Protein AF-A0A2D4P375-F1 (afdb_monomer_lite)

Secondary structure (DSSP, 8-state):
----------SS-HHHHHHHHSTTHHHHHH-TTEEEEEEEEEEETTEEEEEEEE--BTTTTB--EEEEEEEEEEEETTEEEEEEEE-HHHHHHHHHHT-

Sequence (99 aa):
GYLYKTEGIVEDVTNRIIDHIRPGPYRISWDSLMTSMDIVEKYEENCCIMRYTTAGQILNIIAPREFIDFSYTTNSEDGLLSCDIQDTEAISACSEIQA

Organism: Micrurus surinamensis (NCBI:txid129470)

Structure (mmCIF, N/CA/C/O backbone):
data_AF-A0A2D4P375-F1
#
_entry.id   AF-A0A2D4P375-F1
#
loop_
_atom_site.group_PDB
_atom_site.id
_atom_site.type_symbol
_atom_site.label_atom_id
_atom_site.label_alt_id
_atom_site.label_comp_id
_atom_site.label_asym_id
_atom_site.label_entity_id
_atom_site.label_seq_id
_atom_site.pdbx_PDB_ins_code
_atom_site.Cartn_x
_atom_site.Cartn_y
_atom_site.Cartn_z
_atom_site.occupancy
_atom_site.B_iso_or_equiv
_atom_site.auth_seq_id
_atom_site.auth_comp_id
_atom_site.auth_asym_id
_atom_site.auth_atom_id
_atom_site.pdbx_PDB_model_num
ATOM 1 N N . GLY A 1 1 ? 13.407 -13.645 4.696 1.00 82.38 1 GLY A N 1
ATOM 2 C CA . GLY A 1 1 ? 13.346 -12.385 3.931 1.00 82.38 1 GLY A CA 1
ATOM 3 C C . GLY A 1 1 ? 14.325 -11.389 4.512 1.00 82.38 1 GLY A C 1
ATOM 4 O O . GLY A 1 1 ? 14.891 -11.664 5.564 1.00 82.38 1 GLY A O 1
ATOM 5 N N . TYR A 1 2 ? 14.518 -10.260 3.838 1.00 96.06 2 TYR A N 1
ATOM 6 C CA . TYR A 1 2 ? 15.206 -9.092 4.389 1.00 96.06 2 TYR A CA 1
ATOM 7 C C . TYR A 1 2 ? 14.165 -8.031 4.752 1.00 96.06 2 TYR A C 1
ATOM 9 O O . TYR A 1 2 ? 13.129 -7.949 4.095 1.00 96.06 2 TYR A O 1
ATOM 17 N N . LEU A 1 3 ? 14.441 -7.235 5.785 1.00 95.44 3 LEU A N 1
ATOM 18 C CA . LEU A 1 3 ? 13.650 -6.053 6.115 1.00 95.44 3 LEU A CA 1
ATOM 19 C C . LEU A 1 3 ? 14.265 -4.844 5.404 1.00 95.44 3 LEU A C 1
ATOM 21 O O . LEU A 1 3 ? 15.455 -4.575 5.567 1.00 95.44 3 LEU A O 1
ATOM 25 N N . TYR A 1 4 ? 13.460 -4.132 4.620 1.00 96.00 4 TYR A N 1
ATOM 26 C CA . TYR A 1 4 ? 13.890 -2.959 3.862 1.00 96.00 4 TYR A CA 1
ATOM 27 C C . TYR A 1 4 ? 13.350 -1.683 4.520 1.00 96.00 4 TYR A C 1
ATOM 29 O O . TYR A 1 4 ? 12.189 -1.642 4.921 1.00 96.00 4 TYR A O 1
ATOM 37 N N . LYS A 1 5 ? 14.182 -0.637 4.614 1.00 97.62 5 LYS A N 1
ATOM 38 C CA . LYS A 1 5 ? 13.786 0.715 5.041 1.00 97.62 5 LYS A CA 1
ATOM 39 C C . LYS A 1 5 ? 14.093 1.696 3.911 1.00 97.62 5 LYS A C 1
ATOM 41 O O . LYS A 1 5 ? 15.193 1.674 3.365 1.00 97.62 5 LYS A O 1
ATOM 46 N N . THR A 1 6 ? 13.141 2.570 3.609 1.00 97.69 6 THR A N 1
ATOM 47 C CA . THR A 1 6 ? 13.331 3.749 2.757 1.00 97.69 6 THR A CA 1
ATOM 48 C C . THR A 1 6 ? 12.901 4.994 3.526 1.00 97.69 6 THR A C 1
ATOM 50 O O . THR A 1 6 ? 12.063 4.907 4.423 1.00 97.69 6 THR A O 1
ATOM 53 N N . GLU A 1 7 ? 13.503 6.135 3.215 1.00 97.81 7 GLU A N 1
ATOM 54 C CA . GLU A 1 7 ? 13.213 7.418 3.850 1.00 97.81 7 GLU A CA 1
ATOM 55 C C . GLU A 1 7 ? 13.379 8.533 2.815 1.00 97.81 7 GLU A C 1
ATOM 57 O O . GLU A 1 7 ? 14.327 8.519 2.027 1.00 97.81 7 GLU A O 1
ATOM 62 N N . GLY A 1 8 ? 12.446 9.483 2.794 1.00 97.19 8 GLY A N 1
ATOM 63 C CA . GLY A 1 8 ? 12.437 10.583 1.838 1.00 97.19 8 GLY A CA 1
ATOM 64 C C . GLY A 1 8 ? 11.441 11.669 2.232 1.00 97.19 8 GLY A C 1
ATOM 65 O O . GLY A 1 8 ? 10.488 11.409 2.964 1.00 97.19 8 GLY A O 1
ATOM 66 N N . ILE A 1 9 ? 11.677 12.889 1.747 1.00 97.62 9 ILE A N 1
ATOM 67 C CA . ILE A 1 9 ? 10.788 14.037 1.956 1.00 97.62 9 ILE A CA 1
ATOM 68 C C . ILE A 1 9 ? 9.826 14.125 0.772 1.00 97.62 9 ILE A C 1
ATOM 70 O O . ILE A 1 9 ? 10.255 14.108 -0.381 1.00 97.62 9 ILE A O 1
ATOM 74 N N . VAL A 1 10 ? 8.534 14.248 1.067 1.00 97.00 10 VAL A N 1
ATOM 75 C CA . VAL A 1 10 ? 7.480 14.532 0.088 1.00 97.00 10 VAL A CA 1
ATOM 76 C C . VAL A 1 10 ? 6.935 15.923 0.399 1.00 97.00 10 VAL A C 1
ATOM 78 O O . VAL A 1 10 ? 6.591 16.201 1.545 1.00 97.00 10 VAL A O 1
ATOM 81 N N . GLU A 1 11 ? 6.895 16.809 -0.598 1.00 97.62 11 GLU A N 1
ATOM 82 C CA . GLU A 1 11 ? 6.475 18.209 -0.433 1.00 97.62 11 GLU A CA 1
ATOM 83 C C . GLU A 1 11 ? 4.951 18.335 -0.295 1.00 97.62 11 GLU A C 1
ATOM 85 O O . GLU A 1 11 ? 4.240 18.733 -1.219 1.00 97.62 11 GLU A O 1
ATOM 90 N N . ASP A 1 12 ? 4.435 17.953 0.872 1.00 97.19 12 ASP A N 1
ATOM 91 C CA . ASP A 1 12 ? 3.005 17.910 1.148 1.00 97.19 12 ASP A CA 1
ATOM 92 C C . ASP A 1 12 ? 2.694 17.869 2.659 1.00 97.19 12 ASP A C 1
ATOM 94 O O . ASP A 1 12 ? 3.584 17.712 3.492 1.00 97.19 12 ASP A O 1
ATOM 98 N N . VAL A 1 13 ? 1.419 17.995 3.030 1.00 95.94 13 VAL A N 1
ATOM 99 C CA . VAL A 1 13 ? 0.927 17.794 4.397 1.00 95.94 13 VAL A CA 1
ATOM 100 C C . VAL A 1 13 ? 0.670 16.310 4.672 1.00 95.94 13 VAL A C 1
ATOM 102 O O . VAL A 1 13 ? 0.136 15.590 3.826 1.00 95.94 13 VAL A O 1
ATOM 105 N N . THR A 1 14 ? 0.975 15.859 5.892 1.00 95.56 14 THR A N 1
ATOM 106 C CA . THR A 1 14 ? 0.922 14.443 6.306 1.00 95.56 14 THR A CA 1
ATOM 107 C C . THR A 1 14 ? -0.386 13.741 5.938 1.00 95.56 14 THR A C 1
ATOM 109 O O . THR A 1 14 ? -0.354 12.640 5.398 1.00 95.56 14 THR A O 1
ATOM 112 N N . ASN A 1 15 ? -1.538 14.382 6.160 1.00 94.50 15 ASN A N 1
ATOM 113 C CA . ASN A 1 15 ? -2.842 13.782 5.856 1.00 94.50 15 ASN A CA 1
ATOM 114 C C . ASN A 1 15 ? -3.007 13.486 4.362 1.00 94.50 15 ASN A C 1
ATOM 116 O O . ASN A 1 15 ? -3.452 12.403 4.001 1.00 94.50 15 ASN A O 1
ATOM 120 N N . ARG A 1 16 ? -2.583 14.412 3.489 1.00 96.25 16 ARG A N 1
ATOM 121 C CA . ARG A 1 16 ? -2.694 14.227 2.037 1.00 96.25 16 ARG A CA 1
ATOM 122 C C . ARG A 1 16 ? -1.759 13.121 1.557 1.00 96.25 16 ARG A C 1
ATOM 124 O O . ARG A 1 16 ? -2.154 12.339 0.700 1.00 96.25 16 ARG A O 1
ATOM 131 N N . ILE A 1 17 ? -0.567 13.002 2.145 1.00 97.12 17 ILE A N 1
ATOM 132 C CA . ILE A 1 17 ? 0.360 11.894 1.863 1.00 97.12 17 ILE A CA 1
ATOM 133 C C . ILE A 1 17 ? -0.274 10.560 2.266 1.00 97.12 17 ILE A C 1
ATOM 135 O O . ILE A 1 17 ? -0.323 9.629 1.467 1.00 97.12 17 ILE A O 1
ATOM 139 N N . ILE A 1 18 ? -0.803 10.468 3.487 1.00 96.31 18 ILE A N 1
ATOM 140 C CA . ILE A 1 18 ? -1.386 9.230 4.012 1.00 96.31 18 ILE A CA 1
ATOM 141 C C . ILE A 1 18 ? -2.646 8.827 3.240 1.00 96.31 18 ILE A C 1
ATOM 143 O O . ILE A 1 18 ? -2.824 7.642 2.970 1.00 96.31 18 ILE A O 1
ATOM 147 N N . ASP A 1 19 ? -3.468 9.774 2.783 1.00 95.38 19 ASP A N 1
ATOM 148 C CA . ASP A 1 19 ? -4.605 9.498 1.890 1.00 95.38 19 ASP A CA 1
ATOM 149 C C . ASP A 1 19 ? -4.192 8.773 0.600 1.00 95.38 19 ASP A C 1
ATOM 151 O O . ASP A 1 19 ? -4.957 7.960 0.086 1.00 95.38 19 ASP A O 1
ATOM 155 N N . HIS A 1 20 ? -2.981 9.028 0.095 1.00 97.56 20 HIS A N 1
ATOM 156 C CA . HIS A 1 20 ? -2.443 8.361 -1.094 1.00 97.56 20 HIS A CA 1
ATOM 157 C C . HIS A 1 20 ? -1.731 7.037 -0.777 1.00 97.56 20 HIS A C 1
ATOM 159 O O . HIS A 1 20 ? -1.531 6.232 -1.685 1.00 97.56 20 HIS A O 1
ATOM 165 N N . ILE A 1 21 ? -1.345 6.795 0.479 1.00 96.81 21 ILE A N 1
ATOM 166 C CA . ILE A 1 21 ? -0.692 5.549 0.909 1.00 96.81 21 ILE A CA 1
ATOM 167 C C . ILE A 1 21 ? -1.727 4.481 1.279 1.00 96.81 21 ILE A C 1
ATOM 169 O O . ILE A 1 21 ? -1.553 3.322 0.893 1.00 96.81 21 ILE A O 1
ATOM 173 N N . ARG A 1 22 ? -2.784 4.873 2.005 1.00 96.19 22 ARG A N 1
ATOM 174 C CA . ARG A 1 22 ? -3.827 3.974 2.523 1.00 96.19 22 ARG A CA 1
ATOM 175 C C . ARG A 1 22 ? -4.555 3.210 1.405 1.00 96.19 22 ARG A C 1
ATOM 177 O O . ARG A 1 22 ? -4.717 3.755 0.310 1.00 96.19 22 ARG A O 1
ATOM 184 N N . PRO A 1 23 ? -5.058 1.991 1.681 1.00 96.69 23 PRO A N 1
ATOM 185 C CA . PRO A 1 23 ? -5.933 1.270 0.762 1.00 96.69 23 PRO A CA 1
A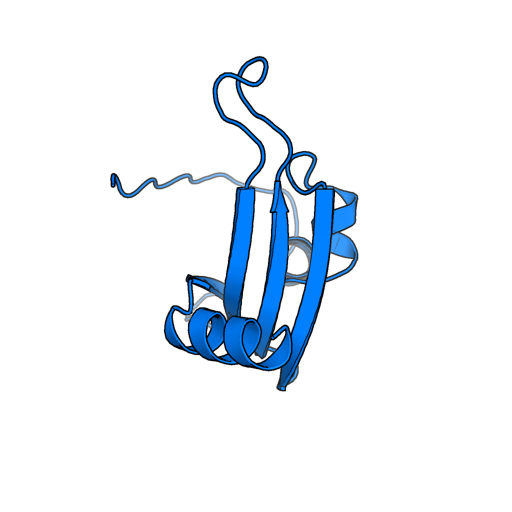TOM 186 C C . PRO A 1 23 ? -7.092 2.137 0.268 1.00 96.69 23 PRO A C 1
ATOM 188 O O . PRO A 1 23 ? -7.813 2.747 1.060 1.00 96.69 23 PRO A O 1
ATOM 191 N N . GLY A 1 24 ? -7.299 2.166 -1.047 1.00 95.75 24 GLY A N 1
ATOM 192 C CA . GLY A 1 24 ? -8.380 2.929 -1.654 1.00 95.75 24 GLY A CA 1
ATOM 193 C C . GLY A 1 24 ? -8.061 3.449 -3.056 1.00 95.75 24 GLY A C 1
ATOM 194 O O . GLY A 1 24 ? -7.000 3.162 -3.617 1.00 95.75 24 GLY A O 1
ATOM 195 N N . PRO A 1 25 ? -8.978 4.244 -3.638 1.00 95.25 25 PRO A N 1
ATOM 196 C CA . PRO A 1 25 ? -8.882 4.696 -5.024 1.00 95.25 25 PRO A CA 1
ATOM 197 C C . PRO A 1 25 ? -7.649 5.565 -5.293 1.00 95.25 25 PRO A C 1
ATOM 199 O O . PRO A 1 25 ? -7.104 5.512 -6.392 1.00 95.25 25 PRO A O 1
ATOM 202 N N . TYR A 1 26 ? -7.171 6.333 -4.308 1.00 97.19 26 TYR A N 1
ATOM 203 C CA . TYR A 1 26 ? -5.953 7.118 -4.489 1.00 97.19 26 TYR A CA 1
ATOM 204 C C . TYR A 1 26 ? -4.728 6.224 -4.648 1.00 97.19 26 TYR A C 1
ATOM 206 O O . TYR A 1 26 ? -3.976 6.434 -5.595 1.00 97.19 26 TYR A O 1
ATOM 214 N N . ARG A 1 27 ? -4.556 5.188 -3.821 1.00 97.44 27 ARG A N 1
ATOM 215 C CA . ARG A 1 27 ? -3.385 4.307 -3.902 1.00 97.44 27 ARG A CA 1
ATOM 216 C C . ARG A 1 27 ? -3.256 3.625 -5.265 1.00 97.44 27 ARG A C 1
ATOM 218 O O . ARG A 1 27 ? -2.216 3.746 -5.907 1.00 97.44 27 ARG A O 1
ATOM 225 N N . ILE A 1 28 ? -4.329 2.994 -5.744 1.00 97.25 28 ILE A N 1
ATOM 226 C CA . ILE A 1 28 ? -4.334 2.313 -7.051 1.00 97.25 28 ILE A CA 1
ATOM 227 C C . ILE A 1 28 ? -4.197 3.287 -8.235 1.00 97.25 28 ILE A C 1
ATOM 229 O O . ILE A 1 28 ? -3.786 2.886 -9.318 1.00 97.25 28 ILE A O 1
ATOM 233 N N . SER A 1 29 ? -4.519 4.574 -8.051 1.00 97.19 29 SER A N 1
ATOM 234 C CA . SER A 1 29 ? -4.427 5.564 -9.133 1.00 97.19 29 SER A CA 1
ATOM 235 C C . SER A 1 29 ? -2.993 5.953 -9.502 1.00 97.19 29 SER A C 1
ATOM 237 O O . SER A 1 29 ? -2.756 6.326 -10.651 1.00 97.19 29 SER A O 1
ATOM 239 N N . TRP A 1 30 ? -2.046 5.879 -8.558 1.00 97.38 30 TRP A N 1
ATOM 240 C CA . TRP A 1 30 ? -0.664 6.323 -8.778 1.00 97.38 30 TRP A CA 1
ATOM 241 C C . TRP A 1 30 ? 0.369 5.203 -8.652 1.00 97.38 30 TRP A C 1
ATOM 243 O O . TRP A 1 30 ? 1.430 5.292 -9.275 1.00 97.38 30 TRP A O 1
ATOM 253 N N . ASP A 1 31 ? 0.096 4.159 -7.864 1.00 97.88 31 ASP A N 1
ATOM 254 C CA . ASP A 1 31 ? 1.047 3.070 -7.662 1.00 97.88 31 ASP A CA 1
ATOM 255 C C . ASP A 1 31 ? 1.113 2.177 -8.906 1.00 97.88 31 ASP A C 1
ATOM 257 O O . ASP A 1 31 ? 0.339 1.239 -9.077 1.00 97.88 31 ASP A O 1
ATOM 261 N N . SER A 1 32 ? 2.079 2.469 -9.779 1.00 96.75 32 SER A N 1
ATOM 262 C CA . SER A 1 32 ? 2.293 1.742 -11.037 1.00 96.75 32 SER A CA 1
ATOM 263 C C . SER A 1 32 ? 2.577 0.244 -10.878 1.00 96.75 32 SER A C 1
ATOM 265 O O . SER A 1 32 ? 2.510 -0.487 -11.868 1.00 96.75 32 SER A O 1
ATOM 267 N N . LEU A 1 33 ? 2.928 -0.221 -9.672 1.00 97.88 33 LEU A N 1
ATOM 268 C CA . LEU A 1 33 ? 3.138 -1.641 -9.417 1.00 97.88 33 LEU A CA 1
ATOM 269 C C . LEU A 1 33 ? 1.818 -2.371 -9.156 1.00 97.88 33 LEU A C 1
ATOM 271 O O . LEU A 1 33 ? 1.738 -3.564 -9.441 1.00 97.88 33 LEU A O 1
ATOM 275 N N . MET A 1 34 ? 0.801 -1.689 -8.629 1.00 97.88 34 MET A N 1
ATOM 276 C CA . MET A 1 34 ? -0.490 -2.295 -8.317 1.00 97.88 34 MET A CA 1
ATOM 277 C C . MET A 1 34 ? -1.371 -2.390 -9.567 1.00 97.88 34 MET A C 1
ATOM 279 O O . MET A 1 34 ? -1.627 -1.402 -10.250 1.00 97.88 34 MET A O 1
ATOM 283 N N . THR A 1 35 ? -1.861 -3.593 -9.866 1.00 97.88 35 THR A N 1
ATOM 284 C CA . THR A 1 35 ? -2.727 -3.868 -11.027 1.00 97.88 35 THR A CA 1
ATOM 285 C C . THR A 1 35 ? -4.203 -3.987 -10.666 1.00 97.88 35 THR A C 1
ATOM 287 O O . THR A 1 35 ? -5.063 -3.755 -11.514 1.00 97.88 35 THR A O 1
ATOM 290 N N . SER A 1 36 ? -4.511 -4.327 -9.416 1.00 97.75 36 SER A N 1
ATOM 291 C CA . SER A 1 36 ? -5.860 -4.297 -8.851 1.00 97.75 36 SER A CA 1
ATOM 292 C C . SER A 1 36 ? -5.793 -4.086 -7.342 1.00 97.75 36 SER A C 1
ATOM 294 O O . SER A 1 36 ? -4.768 -4.370 -6.722 1.00 97.75 36 SER A O 1
ATOM 296 N N . MET A 1 37 ? -6.891 -3.611 -6.757 1.00 97.31 37 MET A N 1
ATOM 297 C CA . MET A 1 37 ? -7.058 -3.483 -5.314 1.00 97.31 37 MET A CA 1
ATOM 298 C C . MET A 1 37 ? -8.541 -3.564 -4.957 1.00 97.31 37 MET A C 1
ATOM 300 O O . MET A 1 37 ? -9.342 -2.804 -5.496 1.00 97.31 37 MET A O 1
ATOM 304 N N . ASP A 1 38 ? -8.868 -4.429 -4.004 1.00 96.06 38 ASP A N 1
ATOM 305 C CA . ASP A 1 38 ? -10.195 -4.584 -3.420 1.00 96.06 38 ASP A CA 1
ATOM 306 C C . ASP A 1 38 ? -10.097 -4.444 -1.897 1.00 96.06 38 ASP A C 1
ATOM 308 O O . ASP A 1 38 ? -9.224 -5.042 -1.268 1.00 96.06 38 ASP A O 1
ATOM 312 N N . ILE A 1 39 ? -11.021 -3.704 -1.283 1.00 94.88 39 ILE A N 1
ATOM 313 C CA . ILE A 1 39 ? -11.226 -3.767 0.170 1.00 94.88 39 ILE A CA 1
ATOM 314 C C . ILE A 1 39 ? -12.155 -4.955 0.428 1.00 94.88 39 ILE A C 1
ATOM 316 O O . ILE A 1 39 ? -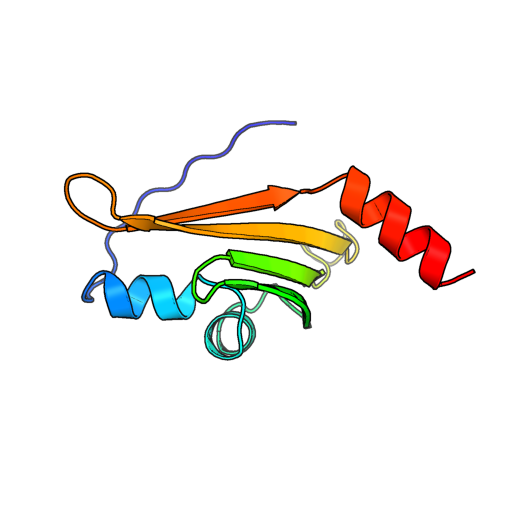13.321 -4.918 0.035 1.00 94.88 39 ILE A O 1
ATOM 320 N N . VAL A 1 40 ? -11.624 -6.013 1.040 1.00 93.88 40 VAL A N 1
ATOM 321 C CA . VAL A 1 40 ? -12.340 -7.273 1.297 1.00 93.88 40 VAL A CA 1
ATOM 322 C C . VAL A 1 40 ? -13.289 -7.113 2.478 1.00 93.88 40 VAL A C 1
ATOM 324 O O . VAL A 1 40 ? -14.452 -7.499 2.404 1.00 93.88 40 VAL A O 1
ATOM 327 N N . GLU A 1 41 ? -12.800 -6.497 3.551 1.00 90.75 41 GLU A N 1
ATOM 328 C CA . GLU A 1 41 ? -13.572 -6.222 4.756 1.00 90.75 41 GLU A CA 1
ATOM 329 C C . GLU A 1 41 ? -13.145 -4.875 5.333 1.00 90.75 41 GLU A C 1
ATOM 331 O O . GLU A 1 41 ? -11.965 -4.528 5.326 1.00 90.75 41 GLU A O 1
ATOM 336 N N . LYS A 1 42 ? -14.100 -4.095 5.835 1.00 92.44 42 LYS A N 1
ATOM 337 C CA . LYS A 1 42 ? -13.829 -2.822 6.501 1.00 92.44 42 LYS A CA 1
ATOM 338 C C . LYS A 1 42 ? -14.350 -2.894 7.929 1.00 92.44 42 LYS A C 1
ATOM 340 O O . LYS A 1 42 ? -15.543 -3.110 8.118 1.00 92.44 42 LYS A O 1
ATOM 345 N N . TYR A 1 43 ? -13.471 -2.667 8.901 1.00 88.06 43 TYR A N 1
ATOM 346 C CA . TYR A 1 43 ? -13.830 -2.680 10.319 1.00 88.06 43 TYR A CA 1
ATOM 347 C C . TYR A 1 43 ? -14.184 -1.274 10.808 1.00 88.06 43 TYR A C 1
ATOM 349 O O . TYR A 1 43 ? -15.288 -1.035 11.290 1.00 88.06 43 TYR A O 1
ATOM 357 N N . GLU A 1 44 ? -13.270 -0.322 10.614 1.00 88.75 44 GLU A N 1
ATOM 358 C CA . GLU A 1 44 ? -13.423 1.079 11.017 1.00 88.75 44 GLU A CA 1
ATOM 359 C C . GLU A 1 44 ? -12.953 2.011 9.889 1.00 88.75 44 GLU A C 1
ATOM 361 O O . GLU A 1 44 ? -12.539 1.573 8.813 1.00 88.75 44 GLU A O 1
ATOM 366 N N . GLU A 1 45 ? -13.038 3.329 10.082 1.00 87.50 45 GLU A N 1
ATOM 367 C CA . GLU A 1 45 ? -12.586 4.286 9.063 1.00 87.50 45 GLU A CA 1
ATOM 368 C C . GLU A 1 45 ? -11.075 4.200 8.796 1.00 87.50 45 GLU A C 1
ATOM 370 O O . GLU A 1 45 ? -10.624 4.445 7.678 1.00 87.50 45 GLU A O 1
ATOM 375 N N . ASN A 1 46 ? -10.305 3.801 9.803 1.00 90.19 46 ASN A N 1
ATOM 376 C CA . ASN A 1 46 ? -8.854 3.696 9.768 1.00 90.19 46 ASN A CA 1
ATOM 377 C C . ASN A 1 46 ? -8.340 2.248 9.688 1.00 90.19 46 ASN A C 1
ATOM 379 O O . ASN A 1 46 ? -7.147 2.037 9.897 1.00 90.19 46 ASN A O 1
ATOM 383 N N . CYS A 1 47 ? -9.214 1.267 9.431 1.00 92.62 47 CYS A N 1
ATOM 384 C CA . CYS A 1 47 ? -8.892 -0.154 9.552 1.00 92.62 47 CYS A CA 1
ATOM 385 C C . CYS A 1 47 ? -9.655 -1.028 8.538 1.00 92.62 47 CYS A C 1
ATOM 387 O O . CYS A 1 47 ? -10.890 -0.989 8.491 1.00 92.62 47 CYS A O 1
ATOM 389 N N . CYS A 1 48 ? -8.949 -1.844 7.748 1.00 94.00 48 CYS A N 1
ATOM 390 C CA . CYS A 1 48 ? -9.569 -2.761 6.780 1.00 94.00 48 CYS A CA 1
ATOM 391 C C . CYS A 1 48 ? -8.660 -3.935 6.383 1.00 94.00 48 CYS A C 1
ATOM 393 O O . CYS A 1 48 ? -7.449 -3.868 6.559 1.00 94.00 48 CYS A O 1
ATOM 395 N N . ILE A 1 49 ? -9.239 -4.981 5.792 1.00 94.00 49 ILE A N 1
ATOM 396 C CA . ILE A 1 49 ? -8.518 -6.004 5.025 1.00 94.00 49 ILE A CA 1
ATOM 397 C C . ILE A 1 49 ? -8.596 -5.629 3.549 1.00 94.00 49 ILE A C 1
ATOM 399 O O . ILE A 1 49 ? -9.686 -5.397 3.015 1.00 94.00 49 ILE A O 1
ATOM 403 N N . MET A 1 50 ? -7.454 -5.618 2.870 1.00 94.31 50 MET A N 1
ATOM 404 C CA . MET A 1 50 ? -7.373 -5.405 1.430 1.00 94.31 50 MET A CA 1
ATOM 405 C C . MET A 1 50 ? -6.739 -6.591 0.717 1.00 94.31 50 MET A C 1
ATOM 407 O O . MET A 1 50 ? -5.838 -7.234 1.242 1.00 94.31 50 MET A O 1
ATOM 411 N N . ARG A 1 51 ? -7.174 -6.827 -0.518 1.00 95.56 51 ARG A N 1
ATOM 412 C CA . ARG A 1 51 ? -6.537 -7.731 -1.471 1.00 95.56 51 ARG A CA 1
ATOM 413 C C . ARG A 1 51 ? -6.024 -6.919 -2.648 1.00 95.56 51 ARG A C 1
ATOM 415 O O . ARG A 1 51 ? -6.773 -6.118 -3.202 1.00 95.56 51 ARG A O 1
ATOM 422 N N . TYR A 1 52 ? -4.784 -7.129 -3.069 1.00 96.69 52 TYR A N 1
ATOM 423 C CA . TYR A 1 52 ? -4.233 -6.446 -4.242 1.00 96.69 52 TYR A CA 1
ATOM 424 C C . TYR A 1 52 ? -3.311 -7.348 -5.048 1.00 96.69 52 TYR A C 1
ATOM 426 O O . TYR A 1 52 ? -2.710 -8.290 -4.528 1.00 96.69 52 TYR A O 1
ATOM 434 N N . THR A 1 53 ? -3.195 -7.032 -6.335 1.00 98.00 53 THR A N 1
ATOM 435 C CA . THR A 1 53 ? -2.281 -7.713 -7.253 1.00 98.00 53 THR A CA 1
ATOM 436 C C . THR A 1 53 ? -1.179 -6.774 -7.716 1.00 98.00 53 THR A C 1
ATOM 438 O O . THR A 1 53 ? -1.402 -5.570 -7.863 1.00 98.00 53 THR A O 1
ATOM 441 N N . THR A 1 54 ? 0.012 -7.320 -7.953 1.00 98.38 54 THR A N 1
ATOM 442 C CA . THR A 1 54 ? 1.148 -6.585 -8.512 1.00 98.38 54 THR A CA 1
ATOM 443 C C . THR A 1 54 ? 1.471 -7.031 -9.933 1.00 98.38 54 THR A C 1
ATOM 445 O O . THR A 1 54 ? 1.367 -8.212 -10.272 1.00 98.38 54 THR A O 1
ATOM 448 N N . ALA A 1 55 ? 1.930 -6.094 -10.763 1.00 98.31 55 ALA A N 1
ATOM 449 C CA . ALA A 1 55 ? 2.510 -6.403 -12.062 1.00 98.31 55 ALA A CA 1
ATOM 450 C C . ALA A 1 55 ? 3.803 -7.225 -11.916 1.00 98.31 55 ALA A C 1
ATOM 452 O O . ALA A 1 55 ? 4.474 -7.209 -10.880 1.00 98.31 55 ALA A O 1
ATOM 453 N N . GLY A 1 56 ? 4.196 -7.916 -12.987 1.00 97.88 56 GLY A N 1
ATOM 454 C CA . GLY A 1 56 ? 5.502 -8.565 -13.034 1.00 97.88 56 GLY A CA 1
ATOM 455 C C . GLY A 1 56 ? 6.634 -7.533 -13.002 1.00 97.88 56 GLY A C 1
ATOM 456 O O . GLY A 1 56 ? 6.538 -6.454 -13.587 1.00 97.88 56 GLY A O 1
ATOM 457 N N . GLN A 1 57 ? 7.719 -7.858 -12.301 1.00 97.69 57 GLN A N 1
ATOM 458 C CA . GLN A 1 57 ? 8.852 -6.956 -12.087 1.00 97.69 57 GLN A CA 1
ATOM 459 C C . GLN A 1 57 ? 10.109 -7.497 -12.770 1.00 97.69 57 GLN A C 1
ATOM 461 O O . GLN A 1 57 ? 10.256 -8.703 -12.978 1.00 97.69 57 GLN A O 1
ATOM 466 N N . ILE A 1 58 ? 11.038 -6.590 -13.096 1.00 96.88 58 ILE A N 1
ATOM 467 C CA . ILE A 1 58 ? 12.345 -6.911 -13.694 1.00 96.88 58 ILE A CA 1
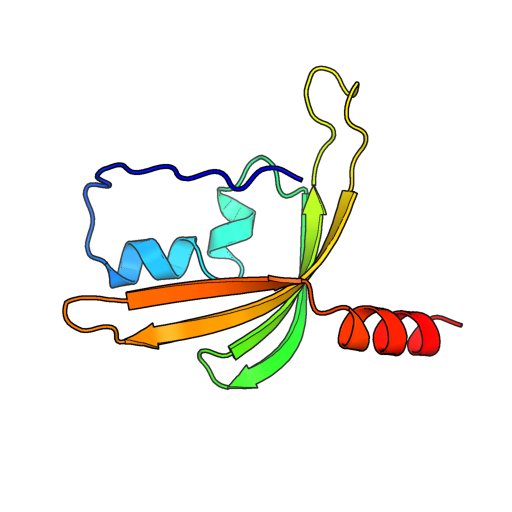ATOM 468 C C . ILE A 1 58 ? 12.173 -7.795 -14.942 1.00 96.88 58 ILE A C 1
ATOM 470 O O . ILE A 1 58 ? 12.573 -8.956 -14.959 1.00 96.88 58 ILE A O 1
ATOM 474 N N . LEU A 1 59 ? 11.517 -7.261 -15.980 1.00 96.50 59 LEU A N 1
ATOM 475 C CA . LEU A 1 59 ? 11.217 -7.995 -17.223 1.00 96.50 59 LEU A CA 1
ATOM 476 C C . LEU A 1 59 ? 10.506 -9.344 -16.975 1.00 96.50 59 LEU A C 1
ATOM 478 O O . LEU A 1 59 ? 10.776 -10.328 -17.658 1.00 96.50 59 LEU A O 1
ATOM 482 N N . ASN A 1 60 ? 9.607 -9.388 -15.986 1.00 96.38 60 ASN A N 1
ATOM 483 C CA . ASN A 1 60 ? 8.872 -10.580 -15.545 1.00 96.38 60 ASN A CA 1
ATOM 484 C C . ASN A 1 60 ? 9.743 -11.738 -15.027 1.00 96.38 60 ASN A C 1
ATOM 486 O O . ASN A 1 60 ? 9.255 -12.863 -14.924 1.00 96.38 60 ASN A O 1
ATOM 490 N N . ILE A 1 61 ? 10.997 -11.481 -14.633 1.00 98.25 61 ILE A N 1
ATOM 491 C CA . ILE A 1 61 ? 11.765 -12.441 -13.821 1.00 98.25 61 ILE A CA 1
ATOM 492 C C . ILE A 1 61 ? 11.021 -12.699 -12.504 1.00 98.25 61 ILE A C 1
ATOM 494 O O . ILE A 1 61 ? 10.955 -13.832 -12.028 1.00 98.25 61 ILE A O 1
ATOM 498 N N . ILE A 1 62 ? 10.415 -11.652 -11.939 1.00 97.81 62 ILE A N 1
ATOM 499 C CA . ILE A 1 62 ? 9.462 -11.770 -10.840 1.00 97.81 62 ILE A CA 1
ATOM 500 C C . ILE A 1 62 ? 8.063 -11.748 -11.454 1.00 97.81 62 ILE A C 1
ATOM 502 O O . ILE A 1 62 ? 7.626 -10.728 -11.986 1.00 97.81 62 ILE A O 1
ATOM 506 N N . ALA A 1 63 ? 7.373 -12.886 -11.404 1.00 98.25 63 ALA A N 1
ATOM 507 C CA . ALA A 1 63 ? 5.991 -12.990 -11.861 1.00 98.25 63 ALA A CA 1
ATOM 508 C C . ALA A 1 63 ? 5.038 -12.177 -10.957 1.00 98.25 63 ALA A C 1
ATOM 510 O O . ALA A 1 63 ? 5.350 -12.014 -9.774 1.00 98.25 63 ALA A O 1
ATOM 511 N N . PRO A 1 64 ? 3.877 -11.732 -11.481 1.00 98.31 64 PRO A N 1
ATOM 512 C CA . PRO A 1 64 ? 2.802 -11.129 -10.694 1.00 98.31 64 PRO A CA 1
ATOM 513 C C . PRO A 1 64 ? 2.505 -11.874 -9.387 1.00 98.31 64 PRO A C 1
ATOM 515 O O . PRO A 1 64 ? 2.666 -13.103 -9.294 1.00 98.31 64 PRO A O 1
ATOM 518 N N . ARG A 1 65 ? 2.071 -11.127 -8.372 1.00 97.00 65 ARG A N 1
ATOM 519 C CA . ARG A 1 65 ? 1.731 -11.648 -7.043 1.00 97.00 65 ARG A CA 1
ATOM 520 C C . ARG A 1 65 ? 0.404 -11.078 -6.571 1.00 97.00 65 ARG A C 1
ATOM 522 O O . ARG A 1 65 ? 0.026 -9.985 -6.975 1.00 97.00 65 ARG A O 1
ATOM 529 N N . GLU A 1 66 ? -0.268 -11.828 -5.712 1.00 95.56 66 GLU A N 1
ATOM 530 C CA . GLU A 1 66 ? -1.448 -11.381 -4.979 1.00 95.56 66 GLU A CA 1
ATOM 531 C C . GLU A 1 66 ? -1.133 -11.399 -3.485 1.00 95.56 66 GLU A C 1
ATOM 533 O O . GLU A 1 66 ? -0.429 -12.296 -3.009 1.00 95.56 66 GLU A O 1
ATOM 538 N N . PHE A 1 67 ? -1.646 -10.403 -2.771 1.00 94.12 67 PHE A N 1
ATOM 539 C CA . PHE A 1 67 ? -1.499 -10.250 -1.330 1.00 94.12 67 PHE A CA 1
ATOM 540 C C . PHE A 1 67 ? -2.851 -9.943 -0.697 1.00 94.12 67 PHE A C 1
ATOM 542 O O . PHE A 1 67 ? -3.707 -9.319 -1.329 1.00 94.12 67 PHE A O 1
ATOM 549 N N . ILE A 1 68 ? -3.013 -10.375 0.553 1.00 94.50 68 ILE A N 1
ATOM 550 C CA . ILE A 1 68 ? -4.121 -9.999 1.426 1.00 94.50 68 ILE A CA 1
ATOM 551 C C . ILE A 1 68 ? -3.497 -9.462 2.710 1.00 94.50 68 ILE A C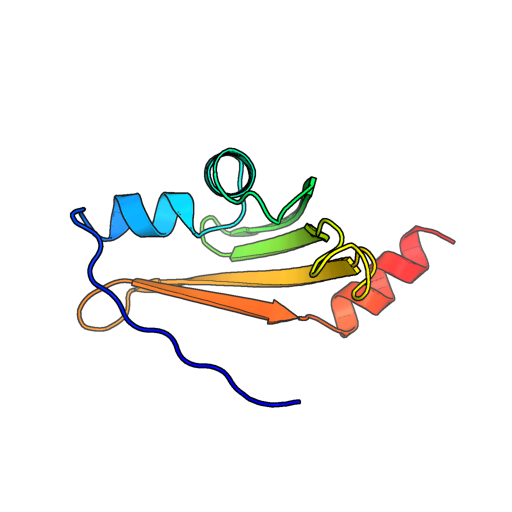 1
ATOM 553 O O . ILE A 1 68 ? -2.847 -10.210 3.443 1.00 94.50 68 ILE A O 1
ATOM 557 N N . ASP A 1 69 ? -3.696 -8.172 2.952 1.00 94.19 69 ASP A N 1
ATOM 558 C CA . ASP A 1 69 ? -3.081 -7.449 4.057 1.00 94.19 69 ASP A CA 1
ATOM 559 C C . ASP A 1 69 ? -4.166 -6.804 4.924 1.00 94.19 69 ASP A C 1
ATOM 561 O O . ASP A 1 69 ? -5.135 -6.227 4.422 1.00 94.19 69 ASP A O 1
ATOM 565 N N . PHE A 1 70 ? -3.978 -6.871 6.238 1.00 93.56 70 PHE A N 1
ATOM 566 C CA . PHE A 1 70 ? -4.676 -6.025 7.192 1.00 93.56 70 PHE A CA 1
ATOM 567 C C . PHE A 1 70 ? -3.977 -4.665 7.258 1.00 93.56 70 PHE A C 1
ATOM 569 O O . PHE A 1 70 ? -2.772 -4.591 7.501 1.00 93.56 70 PHE A O 1
ATOM 576 N N . SER A 1 71 ? -4.737 -3.594 7.059 1.00 95.06 71 SER A N 1
ATOM 577 C CA . SER A 1 71 ? -4.269 -2.212 7.023 1.00 95.06 71 SER A CA 1
ATOM 578 C C . SER A 1 71 ? -4.832 -1.416 8.186 1.00 95.06 71 SER A C 1
ATOM 580 O O . SER A 1 71 ? -6.043 -1.434 8.422 1.00 95.06 71 SER A O 1
ATOM 582 N N . TYR A 1 72 ? -3.969 -0.671 8.874 1.00 95.06 72 TYR A N 1
ATOM 583 C CA . TYR A 1 72 ? -4.348 0.179 9.993 1.00 95.06 72 TYR A CA 1
ATOM 584 C C . TYR A 1 72 ? -3.624 1.525 9.957 1.00 95.06 72 TYR A C 1
ATOM 586 O O . TYR A 1 72 ? -2.417 1.603 9.728 1.00 95.06 72 TYR A O 1
ATOM 594 N N . THR A 1 73 ? -4.355 2.605 10.228 1.00 96.19 73 THR A N 1
ATOM 595 C CA . THR A 1 73 ? -3.798 3.955 10.356 1.00 96.19 73 THR A CA 1
ATOM 596 C C . THR A 1 73 ? -4.118 4.546 11.723 1.00 96.19 73 THR A C 1
ATOM 598 O O . THR A 1 73 ? -5.256 4.521 12.180 1.00 96.19 73 THR A O 1
ATOM 601 N N . THR A 1 74 ? -3.129 5.141 12.380 1.00 94.81 74 THR A N 1
ATOM 602 C CA . THR A 1 74 ? -3.314 5.794 13.680 1.00 94.81 74 THR A CA 1
ATOM 603 C C . THR A 1 74 ? -2.480 7.059 13.797 1.00 94.81 74 THR A C 1
ATOM 605 O O . THR A 1 74 ? -1.470 7.227 13.112 1.00 94.81 74 THR A O 1
ATOM 608 N N . ASN A 1 75 ? -2.882 7.935 14.716 1.00 94.19 75 ASN A N 1
ATOM 609 C CA . ASN A 1 75 ? 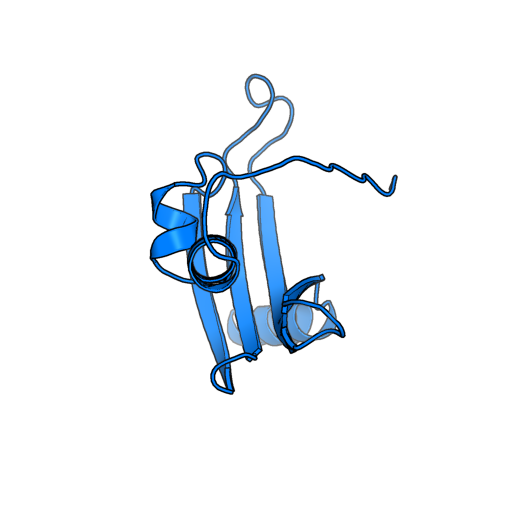-2.020 9.009 15.187 1.00 94.19 75 ASN A CA 1
ATOM 610 C C . ASN A 1 75 ? -0.803 8.415 15.909 1.00 94.19 75 ASN A C 1
ATOM 612 O O . ASN A 1 75 ? -0.927 7.450 16.667 1.00 94.19 75 ASN A O 1
ATOM 616 N N . SER A 1 76 ? 0.354 9.015 15.665 1.00 90.94 76 SER A N 1
ATOM 617 C CA . SER A 1 76 ? 1.618 8.798 16.368 1.00 90.94 76 SER A CA 1
ATOM 618 C C . SER A 1 76 ? 2.140 10.164 16.817 1.00 90.94 76 SER A C 1
ATOM 620 O O . SER A 1 76 ? 1.717 11.164 16.249 1.00 90.94 76 SER A O 1
ATOM 622 N N . GLU A 1 77 ? 3.030 10.213 17.813 1.00 88.50 77 GLU A N 1
ATOM 623 C CA . GLU A 1 77 ? 3.447 11.433 18.543 1.00 88.50 77 GLU A CA 1
ATOM 624 C C . GLU A 1 77 ? 3.434 12.732 17.710 1.00 88.50 77 GLU A C 1
ATOM 626 O O . GLU A 1 77 ? 2.707 13.658 18.064 1.00 88.50 77 GLU A O 1
ATOM 631 N N . ASP A 1 78 ? 4.128 12.752 16.565 1.00 87.31 78 ASP A N 1
ATOM 632 C CA . ASP A 1 78 ? 4.243 13.925 15.683 1.00 87.31 78 ASP A CA 1
ATOM 633 C C . ASP A 1 78 ? 3.655 13.720 14.268 1.00 87.31 78 ASP A C 1
ATOM 635 O O . ASP A 1 78 ? 4.046 14.388 13.307 1.00 87.31 78 ASP A O 1
ATOM 639 N N . GLY A 1 79 ? 2.723 12.780 14.083 1.00 92.31 79 GLY A N 1
ATOM 640 C CA . GLY A 1 79 ? 2.146 12.524 12.763 1.00 92.31 79 GLY A CA 1
ATOM 641 C C . GLY A 1 79 ? 1.215 11.321 12.687 1.00 92.31 79 GLY A C 1
ATOM 642 O O . GLY A 1 79 ? 0.434 11.039 13.592 1.00 92.31 79 GLY A O 1
ATOM 643 N N . LEU A 1 80 ? 1.286 10.611 11.564 1.00 95.75 80 LEU A N 1
ATOM 644 C CA . LEU A 1 80 ? 0.468 9.436 11.288 1.00 95.75 80 LEU A CA 1
ATOM 645 C C . LEU A 1 80 ? 1.362 8.231 11.017 1.00 95.75 80 LEU A C 1
ATOM 647 O O . LEU A 1 80 ? 2.356 8.330 10.298 1.00 95.75 80 LEU A O 1
ATOM 651 N N . LEU A 1 81 ? 0.963 7.088 11.561 1.00 94.75 81 LEU A N 1
ATOM 652 C CA . LEU A 1 81 ? 1.501 5.782 11.218 1.00 94.75 81 LEU A CA 1
ATOM 653 C C . LEU A 1 81 ? 0.437 5.033 10.419 1.00 94.75 81 LEU A C 1
ATOM 655 O O . LEU A 1 81 ? -0.673 4.844 10.912 1.00 94.75 81 LEU A O 1
ATOM 659 N N . SER A 1 82 ? 0.780 4.595 9.210 1.00 95.44 82 SER A N 1
ATOM 660 C CA . SER A 1 82 ? -0.009 3.629 8.444 1.00 95.44 82 SER A CA 1
ATOM 661 C C . SER A 1 82 ? 0.819 2.363 8.288 1.00 95.44 82 SER A C 1
ATOM 663 O O . SER A 1 82 ? 1.963 2.439 7.835 1.00 95.44 82 SER A O 1
ATOM 665 N N . CYS A 1 83 ? 0.268 1.221 8.681 1.00 94.50 83 CYS A N 1
ATOM 666 C CA . CYS A 1 83 ? 0.922 -0.073 8.562 1.00 94.50 83 CYS A CA 1
ATOM 667 C C . CYS A 1 83 ? 0.003 -1.088 7.887 1.00 94.50 83 CYS A C 1
ATOM 669 O O . CYS A 1 83 ? -1.193 -1.138 8.162 1.00 94.50 83 CYS A O 1
ATOM 671 N N . ASP A 1 84 ? 0.612 -1.912 7.040 1.00 94.62 84 ASP A N 1
ATOM 672 C CA . ASP A 1 84 ? -0.022 -3.050 6.394 1.00 94.62 84 ASP A CA 1
ATOM 673 C C . ASP A 1 84 ? 0.729 -4.305 6.843 1.00 94.62 84 ASP A C 1
ATOM 675 O O . ASP A 1 84 ? 1.965 -4.351 6.806 1.00 94.62 84 ASP A O 1
ATOM 679 N N . ILE A 1 85 ? -0.002 -5.299 7.333 1.00 91.25 85 ILE A N 1
ATOM 680 C CA . ILE A 1 85 ? 0.551 -6.571 7.790 1.00 91.25 85 ILE A CA 1
ATOM 681 C C . ILE A 1 85 ? -0.168 -7.673 7.034 1.00 91.25 85 ILE A C 1
ATOM 683 O O . ILE A 1 85 ? -1.395 -7.725 7.018 1.00 91.25 85 ILE A O 1
ATOM 687 N N . GLN A 1 86 ? 0.606 -8.571 6.435 1.00 86.06 86 GLN A N 1
ATOM 688 C CA . GLN A 1 86 ? 0.048 -9.730 5.764 1.00 86.06 86 GLN A CA 1
ATOM 689 C C . GLN A 1 86 ? -0.655 -10.627 6.788 1.00 86.06 86 GLN A C 1
ATOM 691 O O . GLN A 1 86 ? -0.010 -11.215 7.662 1.00 86.06 86 GLN A O 1
ATOM 696 N N . ASP A 1 87 ? -1.979 -10.719 6.681 1.00 74.12 87 ASP A N 1
ATOM 697 C CA . ASP A 1 87 ? -2.803 -11.499 7.596 1.00 74.12 87 ASP A CA 1
ATOM 698 C C . ASP A 1 87 ? -2.975 -12.917 7.044 1.00 74.12 87 ASP A C 1
ATOM 700 O O . ASP A 1 87 ? -3.718 -13.179 6.098 1.00 74.12 87 ASP A O 1
ATOM 704 N N . THR A 1 88 ? -2.242 -13.855 7.638 1.00 67.06 88 THR A N 1
ATOM 705 C CA . THR A 1 88 ? -2.238 -15.263 7.221 1.00 67.06 88 THR A CA 1
ATOM 706 C C . THR A 1 88 ? -3.499 -16.021 7.635 1.00 67.06 88 THR A C 1
ATOM 708 O O . THR A 1 88 ? -3.842 -17.012 6.985 1.00 67.06 88 THR A O 1
ATOM 711 N N . GLU A 1 89 ? -4.221 -15.555 8.656 1.00 63.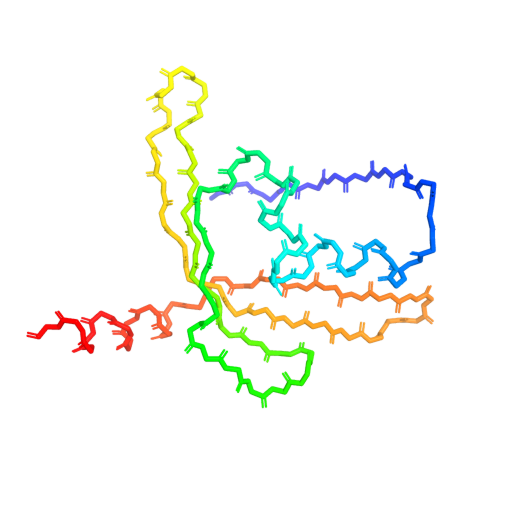09 89 GLU A N 1
ATOM 712 C CA . GLU A 1 89 ? -5.497 -16.144 9.069 1.00 63.09 89 GLU A CA 1
ATOM 713 C C . GLU A 1 89 ? -6.631 -15.665 8.154 1.00 63.09 89 GLU A C 1
ATOM 715 O O . GLU A 1 89 ? -7.412 -16.490 7.672 1.00 63.09 89 GLU A O 1
ATOM 720 N N . ALA A 1 90 ? -6.654 -14.376 7.795 1.00 58.38 90 ALA A N 1
ATOM 721 C CA . ALA A 1 90 ? -7.574 -13.850 6.783 1.00 58.38 90 ALA A CA 1
ATOM 722 C C . ALA A 1 90 ? -7.379 -14.515 5.409 1.00 58.38 90 ALA A C 1
ATOM 724 O O . ALA A 1 90 ? -8.358 -14.786 4.709 1.00 58.38 90 ALA A O 1
ATOM 725 N N . ILE A 1 91 ? -6.134 -14.841 5.035 1.00 58.34 91 ILE A N 1
ATOM 726 C CA . ILE A 1 91 ? -5.831 -15.631 3.829 1.00 58.34 91 ILE A CA 1
ATOM 727 C C . ILE A 1 91 ? -6.497 -17.015 3.894 1.00 58.34 91 ILE A C 1
ATOM 729 O O . ILE A 1 91 ? -7.105 -17.433 2.907 1.00 58.34 91 ILE A O 1
ATOM 733 N N . SER A 1 92 ? -6.432 -17.712 5.039 1.00 57.69 92 SER A N 1
ATOM 734 C CA . SER A 1 92 ? -7.101 -19.017 5.198 1.00 57.69 92 SER A CA 1
ATOM 735 C C . SER A 1 92 ? -8.621 -18.885 5.087 1.00 57.69 92 SER A C 1
ATOM 737 O O . SER A 1 92 ? -9.232 -19.612 4.307 1.00 57.69 92 SER A O 1
ATOM 739 N N . ALA A 1 93 ? -9.228 -17.907 5.763 1.00 54.16 93 ALA A N 1
ATOM 740 C CA . ALA A 1 93 ? -10.674 -17.687 5.703 1.00 54.16 93 ALA A CA 1
ATOM 741 C C . ALA A 1 93 ? -11.166 -17.292 4.293 1.00 54.16 93 ALA A C 1
ATOM 743 O O . ALA A 1 93 ? -12.193 -17.785 3.831 1.00 54.16 93 ALA A O 1
ATOM 744 N N . CYS A 1 94 ? -10.417 -16.459 3.559 1.00 49.34 94 CYS A N 1
ATOM 745 C CA . CYS A 1 94 ? -10.747 -16.113 2.172 1.00 49.34 94 CYS A CA 1
ATOM 746 C C . CYS A 1 94 ? -10.644 -17.322 1.231 1.00 49.34 94 CYS A C 1
ATOM 748 O O . CYS A 1 94 ? -11.460 -17.454 0.317 1.00 49.34 94 CYS A O 1
ATOM 750 N N . SER A 1 95 ? -9.672 -18.212 1.459 1.00 54.12 95 SER A N 1
ATOM 751 C CA . SER A 1 95 ? -9.511 -19.432 0.660 1.00 54.12 95 SER A CA 1
ATOM 752 C C . SER A 1 95 ? -10.659 -20.430 0.855 1.00 54.12 95 SER A C 1
ATOM 754 O O . SER A 1 95 ? -11.041 -21.108 -0.096 1.00 54.12 95 SER A O 1
ATOM 756 N N . GLU A 1 96 ? -11.265 -20.470 2.046 1.00 49.03 96 GLU A N 1
ATOM 757 C CA . GLU A 1 96 ? -12.421 -21.324 2.350 1.00 49.03 96 GLU A CA 1
ATOM 758 C C . GLU A 1 96 ? -13.732 -20.798 1.746 1.00 49.03 96 GLU A C 1
ATOM 760 O O . GLU A 1 96 ? -14.604 -21.587 1.402 1.00 49.03 96 GLU A O 1
ATOM 765 N N . ILE A 1 97 ? -13.875 -19.480 1.562 1.00 43.00 97 ILE A N 1
ATOM 766 C CA . ILE A 1 97 ? -15.073 -18.868 0.952 1.00 43.00 97 ILE A CA 1
ATOM 767 C C . ILE A 1 97 ? -15.095 -19.048 -0.581 1.00 43.00 97 ILE A C 1
ATOM 769 O O . ILE A 1 97 ? -16.149 -18.930 -1.207 1.00 43.00 97 ILE A O 1
ATOM 773 N N . GLN A 1 98 ? -13.947 -19.337 -1.202 1.00 42.41 98 GLN A N 1
ATOM 774 C CA . GLN A 1 98 ? -13.821 -19.534 -2.652 1.00 42.41 98 GLN A CA 1
ATOM 775 C C . GLN A 1 98 ? -13.861 -21.011 -3.104 1.00 42.41 98 GLN A C 1
ATOM 777 O O . GLN A 1 98 ? -13.723 -21.259 -4.305 1.00 42.41 98 GLN A O 1
ATOM 782 N N . ALA A 1 99 ? -14.052 -21.971 -2.189 1.00 42.19 99 ALA A N 1
ATOM 783 C CA . ALA A 1 99 ? -14.162 -23.412 -2.467 1.00 42.19 99 ALA A CA 1
ATOM 784 C C . ALA A 1 99 ? -15.620 -23.903 -2.443 1.00 42.19 99 ALA A C 1
ATOM 786 O O . ALA A 1 99 ? -15.946 -24.787 -3.271 1.00 42.19 99 ALA A O 1
#

Foldseek 3Di:
DDDDDDDDDDPDDQVVVVVCVDADDNVCVPVQQWPDKDFPADDDPFWTKMKTKGPQPDVNPPHIDIFIWIWGWDDDPPGIDIDTHGDPVVVVVVVVVVD

Radius of gyration: 14.89 Å; chains: 1; bounding box: 30×42×36 Å

InterPro domains:
  IPR002913 START domain [PF01852] (1-88)
  IPR002913 START domain [PS50848] (1-99)
  IPR023393 START-like domain superfamily [G3DSA:3.30.530.20] (1-94)
  IPR042555 StAR-related lipid transfer protein 4 [PTHR47006] (1-86)

pLDDT: mean 89.9, std 14.34, range [42.19, 98.38]